Protein AF-A0A0K9G497-F1 (afdb_monomer_lite)

Structure (mmCIF, N/CA/C/O backbone):
data_AF-A0A0K9G497-F1
#
_entry.id   AF-A0A0K9G497-F1
#
loop_
_atom_site.group_PDB
_atom_site.id
_atom_site.type_symbol
_atom_site.label_atom_id
_atom_site.label_alt_id
_atom_site.label_comp_id
_atom_site.label_asym_id
_atom_site.label_entity_id
_atom_site.label_seq_id
_atom_site.pdbx_PDB_ins_code
_atom_site.Cartn_x
_atom_site.Cartn_y
_atom_site.Cartn_z
_atom_site.occupancy
_atom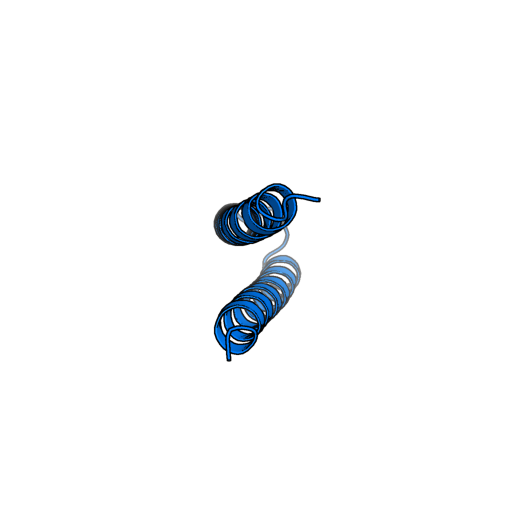_site.B_iso_or_equiv
_atom_site.auth_seq_id
_atom_site.auth_comp_id
_atom_site.auth_asym_id
_atom_site.auth_atom_id
_atom_site.pdbx_PDB_model_num
ATOM 1 N N . MET A 1 1 ? 11.445 -9.619 -21.982 1.00 43.56 1 MET A N 1
ATOM 2 C CA . MET A 1 1 ? 10.566 -10.133 -20.911 1.00 43.56 1 MET A CA 1
ATOM 3 C C . MET A 1 1 ? 10.882 -9.346 -19.635 1.00 43.56 1 MET A C 1
ATOM 5 O O . MET A 1 1 ? 11.618 -9.836 -18.804 1.00 43.56 1 MET A O 1
ATOM 9 N N . VAL A 1 2 ? 10.481 -8.066 -19.564 1.00 50.31 2 VAL A N 1
ATOM 10 C CA . VAL A 1 2 ? 10.891 -7.098 -18.501 1.00 50.31 2 VAL A CA 1
ATOM 11 C C . VAL A 1 2 ? 9.679 -6.334 -17.930 1.00 50.31 2 VAL A C 1
ATOM 13 O O . VAL A 1 2 ? 9.808 -5.504 -17.038 1.00 50.31 2 VAL A O 1
ATOM 16 N N . PHE A 1 3 ? 8.478 -6.605 -18.447 1.00 53.03 3 PHE A N 1
ATOM 17 C CA . PHE A 1 3 ? 7.248 -5.985 -17.952 1.00 53.03 3 PHE A CA 1
ATOM 18 C C . PHE A 1 3 ? 6.773 -6.623 -16.642 1.00 53.03 3 PHE A C 1
ATOM 20 O O . PHE A 1 3 ? 6.212 -5.926 -15.810 1.00 53.03 3 PHE A O 1
ATOM 27 N N . THR A 1 4 ? 7.083 -7.902 -16.416 1.00 57.56 4 THR A N 1
ATOM 28 C CA . THR A 1 4 ? 6.585 -8.667 -15.269 1.00 57.56 4 THR A CA 1
ATOM 29 C C . THR A 1 4 ? 7.058 -8.105 -13.926 1.00 57.56 4 THR A C 1
ATOM 31 O O . THR A 1 4 ? 6.246 -7.914 -13.039 1.00 57.56 4 THR A O 1
ATOM 34 N N . GLU A 1 5 ? 8.334 -7.723 -13.784 1.00 63.09 5 GLU A N 1
ATOM 35 C CA . GLU A 1 5 ? 8.858 -7.210 -12.503 1.00 63.09 5 GLU A CA 1
ATOM 36 C C . GLU A 1 5 ? 8.261 -5.860 -12.082 1.00 63.09 5 GLU A C 1
ATOM 38 O O . GLU A 1 5 ? 8.132 -5.590 -10.891 1.00 63.09 5 GLU A O 1
ATOM 43 N N . MET A 1 6 ? 7.896 -5.000 -13.039 1.00 67.31 6 MET A N 1
ATOM 44 C CA . MET A 1 6 ? 7.244 -3.727 -12.711 1.00 67.31 6 MET A CA 1
ATOM 45 C C . MET A 1 6 ? 5.751 -3.900 -12.470 1.00 67.31 6 MET A C 1
ATOM 47 O O . MET A 1 6 ? 5.224 -3.235 -11.587 1.00 67.31 6 MET A O 1
ATOM 51 N N . ASP A 1 7 ? 5.095 -4.795 -13.209 1.00 70.81 7 ASP A N 1
ATOM 52 C CA . ASP A 1 7 ? 3.676 -5.108 -13.026 1.00 70.81 7 ASP A CA 1
ATOM 53 C C . ASP A 1 7 ? 3.426 -5.758 -11.654 1.00 70.81 7 ASP A C 1
ATOM 55 O O . ASP A 1 7 ? 2.516 -5.365 -10.927 1.00 70.81 7 ASP A O 1
ATOM 59 N N . ASP A 1 8 ? 4.315 -6.662 -11.226 1.00 75.00 8 ASP A N 1
ATOM 60 C CA . ASP A 1 8 ? 4.321 -7.224 -9.871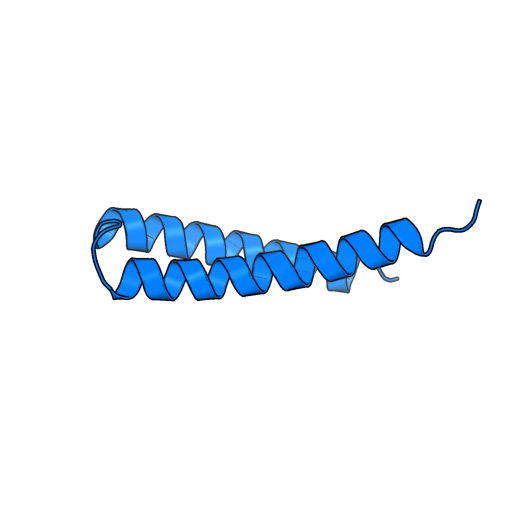 1.00 75.00 8 ASP A CA 1
ATOM 61 C C . ASP A 1 8 ? 4.523 -6.140 -8.800 1.00 75.00 8 ASP A C 1
ATOM 63 O O . ASP A 1 8 ? 3.837 -6.130 -7.773 1.00 75.00 8 ASP A O 1
ATOM 67 N N . LEU A 1 9 ? 5.438 -5.194 -9.036 1.00 73.69 9 LEU A N 1
ATOM 68 C CA . LEU A 1 9 ? 5.716 -4.097 -8.108 1.00 73.69 9 LEU A CA 1
ATOM 69 C C . LEU A 1 9 ? 4.532 -3.118 -8.019 1.00 73.69 9 LEU A C 1
ATOM 71 O O . LEU A 1 9 ? 4.168 -2.688 -6.923 1.00 73.69 9 LEU A O 1
ATOM 75 N N . GLU A 1 10 ? 3.895 -2.811 -9.148 1.00 76.19 10 GLU A N 1
ATOM 76 C CA . GLU A 1 10 ? 2.700 -1.969 -9.220 1.00 76.19 10 GLU A CA 1
ATOM 77 C C . GLU A 1 10 ? 1.506 -2.633 -8.531 1.00 76.19 10 GLU A C 1
ATOM 79 O O . GLU A 1 10 ? 0.835 -1.997 -7.714 1.00 76.19 10 GLU A O 1
ATOM 84 N N . ASN A 1 11 ? 1.287 -3.929 -8.773 1.00 80.06 11 ASN A N 1
ATOM 85 C CA . ASN A 1 11 ? 0.256 -4.706 -8.090 1.00 80.06 11 ASN A CA 1
ATOM 86 C C . ASN A 1 11 ? 0.476 -4.714 -6.579 1.00 80.06 11 ASN A C 1
ATOM 88 O O . ASN A 1 11 ? -0.460 -4.440 -5.827 1.00 80.06 11 ASN A O 1
ATOM 92 N N . ARG A 1 12 ? 1.716 -4.927 -6.120 1.00 79.44 12 ARG A N 1
ATOM 93 C CA . ARG A 1 12 ? 2.061 -4.897 -4.690 1.00 79.44 12 ARG A CA 1
ATOM 94 C C . ARG A 1 12 ? 1.745 -3.545 -4.050 1.00 79.44 12 ARG A C 1
ATOM 96 O O . ARG A 1 12 ? 1.237 -3.498 -2.932 1.00 79.44 12 ARG A O 1
ATOM 103 N N . ILE A 1 13 ? 2.027 -2.449 -4.753 1.00 82.56 13 ILE A N 1
ATOM 104 C CA . ILE A 1 13 ? 1.723 -1.087 -4.295 1.00 82.56 13 ILE A CA 1
ATOM 105 C C . ILE A 1 13 ? 0.219 -0.856 -4.249 1.00 82.56 13 ILE A C 1
ATOM 107 O O . ILE A 1 13 ? -0.282 -0.256 -3.300 1.00 82.56 13 ILE A O 1
ATOM 111 N N . ASN A 1 14 ? -0.509 -1.329 -5.256 1.00 80.88 14 ASN A N 1
ATOM 112 C CA . ASN A 1 14 ? -1.950 -1.150 -5.334 1.00 80.88 14 ASN A CA 1
ATOM 113 C C . ASN A 1 14 ? -2.687 -1.959 -4.251 1.00 80.88 14 ASN A C 1
ATOM 115 O O . ASN A 1 14 ? -3.655 -1.467 -3.671 1.00 80.88 14 ASN A O 1
ATOM 119 N N . GLU A 1 15 ? -2.198 -3.160 -3.935 1.00 82.56 15 GLU A N 1
ATOM 120 C CA . GLU A 1 15 ? -2.657 -3.985 -2.809 1.00 82.56 15 GLU A CA 1
ATOM 121 C C . GLU A 1 15 ? -2.422 -3.273 -1.473 1.00 82.56 15 GLU A C 1
ATOM 123 O O . GLU A 1 15 ? -3.377 -2.994 -0.748 1.00 82.56 15 GLU A O 1
ATOM 128 N N . LEU A 1 16 ? -1.180 -2.859 -1.198 1.00 78.56 16 LEU A N 1
ATOM 129 C CA . LEU A 1 16 ? -0.827 -2.125 0.023 1.00 78.56 16 LEU A CA 1
ATOM 130 C C . LEU A 1 16 ? -1.608 -0.813 0.163 1.00 78.56 16 LEU A C 1
ATOM 132 O O . LEU A 1 16 ? -1.989 -0.424 1.265 1.00 78.56 16 LEU A O 1
ATOM 136 N N . LYS A 1 17 ? -1.902 -0.136 -0.950 1.00 81.56 17 LYS A N 1
ATOM 137 C CA . LYS A 1 17 ? -2.708 1.088 -0.964 1.00 81.56 17 LYS A CA 1
ATOM 138 C C . LYS A 1 17 ? -4.163 0.820 -0.593 1.00 81.56 17 LYS A C 1
ATOM 140 O O . LYS A 1 17 ? -4.746 1.604 0.154 1.00 81.56 17 LYS A O 1
ATOM 145 N N . LYS A 1 18 ? -4.755 -0.272 -1.082 1.00 82.19 18 LYS A N 1
ATOM 146 C CA . LYS A 1 18 ? -6.112 -0.688 -0.687 1.00 82.19 18 LYS A CA 1
ATOM 147 C C . LYS A 1 18 ? -6.169 -1.069 0.787 1.00 82.19 18 LYS A C 1
ATOM 149 O O . LYS A 1 18 ? -7.092 -0.641 1.475 1.00 82.19 18 LYS A O 1
ATOM 154 N N . GLU A 1 19 ? -5.179 -1.821 1.259 1.00 79.62 19 GLU A N 1
ATOM 155 C CA . GLU A 1 19 ? -5.067 -2.237 2.658 1.00 79.62 19 GLU A CA 1
ATOM 156 C C . GLU A 1 19 ? -4.953 -1.017 3.581 1.00 79.62 19 GLU A C 1
ATOM 158 O O . GLU A 1 19 ? -5.673 -0.894 4.568 1.00 79.62 19 GLU A O 1
ATOM 163 N N . LEU A 1 20 ? -4.155 -0.028 3.180 1.00 78.00 20 LEU A N 1
ATOM 164 C CA . LEU A 1 20 ? -4.026 1.230 3.898 1.00 78.00 20 LEU A CA 1
ATOM 165 C C . LEU A 1 20 ? -5.319 2.048 3.934 1.00 78.00 20 LEU A C 1
ATOM 167 O O . LEU A 1 20 ? -5.663 2.603 4.972 1.00 78.00 20 LEU A O 1
ATOM 171 N N . ILE A 1 21 ? -6.041 2.141 2.815 1.00 78.94 21 ILE A N 1
ATOM 172 C CA . ILE A 1 21 ? -7.331 2.843 2.760 1.00 78.94 21 ILE A CA 1
ATOM 173 C C . ILE A 1 21 ? -8.354 2.153 3.670 1.00 78.94 21 ILE A C 1
ATOM 175 O O . ILE A 1 21 ? -9.160 2.838 4.299 1.00 78.94 21 ILE A O 1
ATOM 179 N N . LEU A 1 22 ? -8.318 0.820 3.754 1.00 79.00 22 LEU A N 1
ATOM 180 C CA . LEU A 1 22 ? -9.154 0.037 4.663 1.00 79.00 22 LEU A CA 1
ATOM 181 C C . LEU A 1 22 ? -8.806 0.316 6.126 1.00 79.00 22 LEU A C 1
ATOM 183 O O . LEU A 1 22 ? -9.697 0.695 6.879 1.00 79.00 22 LEU A O 1
ATOM 187 N N . ILE A 1 23 ? -7.527 0.243 6.503 1.00 75.81 23 ILE A N 1
ATOM 188 C CA . ILE A 1 23 ? -7.062 0.549 7.866 1.00 75.81 23 ILE A CA 1
ATOM 189 C C . ILE A 1 23 ? -7.374 2.007 8.226 1.00 75.81 23 ILE A C 1
ATOM 191 O O . ILE A 1 23 ? -7.890 2.293 9.299 1.00 75.81 23 ILE A O 1
ATOM 195 N N . ALA A 1 24 ? -7.164 2.948 7.305 1.00 74.56 24 ALA A N 1
ATOM 196 C CA . ALA A 1 24 ? -7.500 4.352 7.513 1.00 74.56 24 ALA A CA 1
ATOM 197 C C . ALA A 1 24 ? -9.009 4.586 7.677 1.00 74.56 24 ALA A C 1
ATOM 199 O O . ALA A 1 24 ? -9.410 5.494 8.406 1.00 74.56 24 ALA A O 1
ATOM 200 N N . LYS A 1 25 ? -9.847 3.785 7.008 1.00 75.38 25 LYS A N 1
ATOM 201 C CA . LYS A 1 25 ? -11.305 3.796 7.188 1.00 75.38 25 LYS A CA 1
ATOM 202 C C . LYS A 1 25 ? -11.731 3.180 8.516 1.00 75.38 25 LYS A C 1
ATOM 204 O O . LYS A 1 25 ? -12.684 3.669 9.110 1.00 75.38 25 LYS A O 1
ATOM 209 N N . GLU A 1 26 ? -11.061 2.116 8.946 1.00 78.00 26 GLU A N 1
ATOM 210 C CA . GLU A 1 26 ? -11.427 1.337 10.130 1.00 78.00 26 GLU A CA 1
ATOM 211 C C . GLU A 1 26 ? -10.907 1.977 11.427 1.00 78.00 26 GLU A C 1
ATOM 213 O O . GLU A 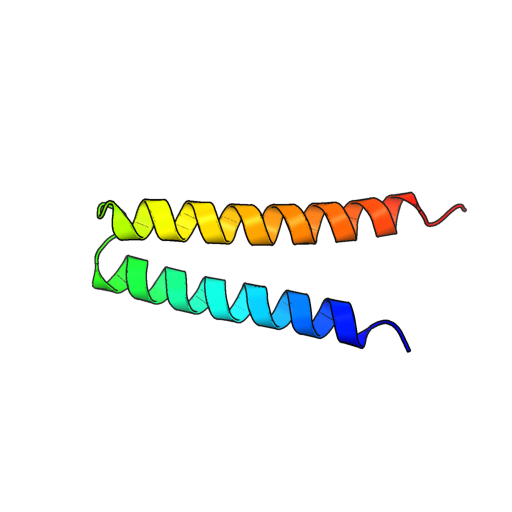1 26 ? -11.652 2.133 12.389 1.00 78.00 26 GLU A O 1
ATOM 218 N N . THR A 1 27 ? -9.648 2.419 11.438 1.00 71.44 27 THR A N 1
ATOM 219 C CA . THR A 1 27 ? -8.960 3.019 12.596 1.00 71.44 27 THR A CA 1
ATOM 220 C C . THR A 1 27 ? -8.984 4.556 12.579 1.00 71.44 27 THR A C 1
ATOM 222 O O . THR A 1 27 ? -8.616 5.207 13.560 1.00 71.44 27 THR A O 1
ATOM 225 N N . GLY A 1 28 ? -9.419 5.155 11.466 1.00 67.62 28 GLY A N 1
ATOM 226 C CA . GLY A 1 28 ? -9.396 6.597 11.241 1.00 67.62 28 GLY A CA 1
ATOM 227 C C . GLY A 1 28 ? -8.001 7.116 10.872 1.00 67.62 28 GLY A C 1
ATOM 228 O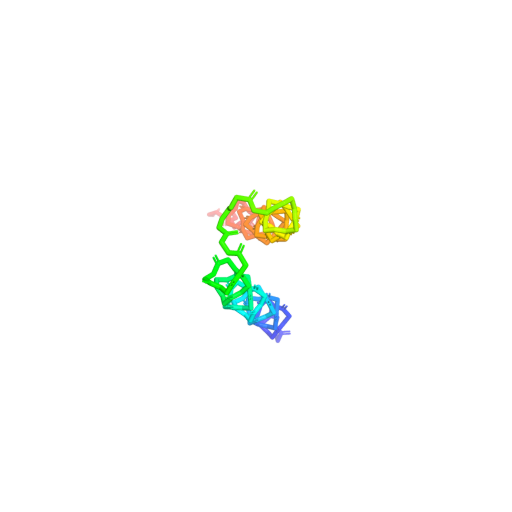 O . GLY A 1 28 ? -6.977 6.662 11.384 1.00 67.62 28 GLY A O 1
ATOM 229 N N . LEU A 1 29 ? -7.951 8.146 10.024 1.00 67.00 29 LEU A N 1
ATOM 230 C CA . LEU A 1 29 ? -6.722 8.841 9.587 1.00 67.00 29 LEU A CA 1
ATOM 231 C C . LEU A 1 29 ? -5.879 9.441 10.729 1.00 67.00 29 LEU A C 1
ATOM 233 O O . LEU A 1 29 ? -4.760 9.882 10.493 1.00 67.00 29 LEU A O 1
ATOM 237 N N . ASN A 1 30 ? -6.421 9.467 11.946 1.00 63.28 30 ASN A N 1
ATOM 238 C CA . ASN A 1 30 ? -5.845 10.136 13.108 1.00 63.28 30 ASN A CA 1
ATOM 239 C C . ASN A 1 30 ? -5.097 9.198 14.064 1.00 63.28 30 ASN A C 1
ATOM 241 O O . ASN A 1 30 ? -4.500 9.660 15.034 1.00 63.28 30 ASN A O 1
ATOM 245 N N . SER A 1 31 ? -5.137 7.889 13.817 1.00 69.31 31 SER A N 1
ATOM 246 C CA . SER A 1 31 ? -4.335 6.949 14.591 1.00 69.31 31 SER A CA 1
ATOM 247 C C . SER A 1 31 ? -2.887 6.987 14.119 1.00 69.31 31 SER A C 1
ATOM 249 O O . SER A 1 31 ? -2.608 7.060 12.920 1.00 69.31 31 SER A O 1
ATOM 251 N N . HIS A 1 32 ? -1.959 6.923 15.073 1.00 74.31 32 HIS A N 1
ATOM 252 C CA . HIS A 1 32 ? -0.521 6.893 14.802 1.00 74.31 32 HIS A CA 1
ATOM 253 C C . HIS A 1 32 ? -0.165 5.753 13.830 1.00 74.31 32 HIS A C 1
ATOM 255 O O . HIS A 1 32 ? 0.684 5.922 12.955 1.00 74.31 32 HIS A O 1
ATOM 261 N N . ASP A 1 33 ? -0.892 4.637 13.922 1.00 67.81 33 ASP A N 1
ATOM 262 C CA . ASP A 1 33 ? -0.830 3.508 12.998 1.00 67.81 33 ASP A CA 1
ATOM 263 C C . ASP A 1 33 ? -1.179 3.886 11.557 1.00 67.81 33 ASP A C 1
ATOM 265 O O . ASP A 1 33 ? -0.450 3.509 10.645 1.00 67.81 33 ASP A O 1
ATOM 269 N N . THR A 1 34 ? -2.217 4.694 11.325 1.00 77.06 34 THR A N 1
ATOM 270 C CA . THR A 1 34 ? -2.605 5.128 9.975 1.00 77.06 34 THR A CA 1
ATOM 271 C C . THR A 1 34 ? -1.560 6.052 9.355 1.00 77.06 34 THR A C 1
ATOM 273 O O . THR A 1 34 ? -1.238 5.917 8.175 1.00 77.06 34 THR A O 1
ATOM 276 N N . ILE A 1 35 ? -0.983 6.959 10.148 1.00 78.69 35 ILE A N 1
ATOM 277 C CA . ILE A 1 35 ? 0.082 7.867 9.695 1.00 78.69 35 ILE A CA 1
ATOM 278 C C . ILE A 1 35 ? 1.350 7.072 9.360 1.00 78.69 35 ILE A C 1
ATOM 280 O O . ILE A 1 35 ? 1.938 7.268 8.297 1.00 78.69 35 ILE A O 1
ATOM 284 N N . ASN A 1 36 ? 1.737 6.131 10.225 1.00 78.06 36 ASN A N 1
ATOM 285 C CA . ASN A 1 36 ? 2.908 5.279 10.022 1.00 78.06 36 ASN A CA 1
ATOM 286 C C . ASN A 1 36 ? 2.731 4.338 8.818 1.00 78.06 36 ASN A C 1
ATOM 288 O O . ASN A 1 36 ? 3.655 4.140 8.027 1.00 78.06 36 ASN A O 1
ATOM 292 N N . CYS A 1 37 ? 1.526 3.791 8.640 1.00 71.94 37 CYS A N 1
ATOM 293 C CA . CYS A 1 37 ? 1.188 3.003 7.462 1.00 71.94 37 CYS A CA 1
ATOM 294 C C . CYS A 1 37 ? 1.267 3.883 6.203 1.00 71.94 37 CYS A C 1
ATOM 296 O O . CYS A 1 37 ? 1.833 3.465 5.192 1.00 71.94 37 CYS A O 1
ATOM 298 N N . SER A 1 38 ? 0.777 5.131 6.282 1.00 78.50 38 SER A N 1
ATOM 299 C CA . SER A 1 38 ? 0.732 6.060 5.144 1.00 78.50 38 SER A CA 1
ATOM 300 C C . SER A 1 38 ? 2.136 6.422 4.690 1.00 78.50 38 SER A C 1
ATOM 302 O O . SER A 1 38 ? 2.443 6.310 3.511 1.00 78.50 38 SER A O 1
ATOM 304 N N . GLN A 1 39 ? 3.035 6.721 5.628 1.00 80.25 39 GLN A N 1
ATOM 305 C CA . GLN A 1 39 ? 4.440 6.993 5.325 1.00 80.25 39 GLN A CA 1
ATOM 306 C C . GLN A 1 39 ? 5.163 5.795 4.696 1.00 80.25 39 GLN A C 1
ATOM 308 O O . GLN A 1 39 ? 5.937 5.976 3.756 1.00 80.25 39 GLN A O 1
ATOM 313 N N . LYS A 1 40 ? 4.903 4.567 5.167 1.00 79.00 40 LYS A N 1
ATOM 314 C CA . LYS A 1 40 ? 5.477 3.354 4.557 1.00 79.00 40 LYS A CA 1
ATOM 315 C C . LYS A 1 40 ? 4.994 3.151 3.125 1.00 79.00 40 LYS A C 1
ATOM 317 O O . LYS A 1 40 ? 5.791 2.795 2.255 1.00 79.00 40 LYS A O 1
ATOM 322 N N . LEU A 1 41 ? 3.709 3.387 2.879 1.00 80.00 41 LEU A N 1
ATOM 323 C CA . LEU A 1 41 ? 3.134 3.303 1.544 1.00 80.00 41 LEU A CA 1
ATOM 324 C C . LEU A 1 41 ? 3.696 4.395 0.626 1.00 80.00 41 LEU A C 1
ATOM 326 O O . LEU A 1 41 ? 4.084 4.102 -0.502 1.00 80.00 41 LEU A O 1
ATOM 330 N N . ASP A 1 42 ? 3.783 5.628 1.119 1.00 79.69 42 ASP A N 1
ATOM 331 C CA . ASP A 1 42 ? 4.307 6.766 0.367 1.00 79.69 42 ASP A CA 1
ATOM 332 C C . ASP A 1 42 ? 5.775 6.538 -0.017 1.00 79.69 42 ASP A C 1
ATOM 334 O O . ASP A 1 42 ? 6.152 6.753 -1.164 1.00 79.69 42 ASP A O 1
ATOM 338 N N . GLN A 1 43 ? 6.587 5.957 0.877 1.00 81.50 43 GLN A N 1
ATOM 339 C CA . GLN A 1 43 ? 7.954 5.538 0.551 1.00 81.50 43 GLN A CA 1
ATOM 340 C C . GLN A 1 43 ? 8.013 4.483 -0.562 1.00 81.50 43 GLN A C 1
ATOM 342 O O . GLN A 1 43 ? 8.863 4.582 -1.447 1.00 81.50 43 GLN A O 1
ATOM 347 N N . LEU A 1 44 ? 7.134 3.479 -0.538 1.00 75.12 44 LEU A N 1
ATOM 348 C CA . LEU A 1 44 ? 7.078 2.448 -1.581 1.00 75.12 44 LEU A CA 1
ATOM 349 C C . LEU A 1 44 ? 6.650 3.035 -2.932 1.00 75.12 44 LEU A C 1
ATOM 351 O O . LEU A 1 44 ? 7.266 2.734 -3.956 1.00 75.12 44 LEU A O 1
ATOM 355 N N . ILE A 1 45 ? 5.656 3.926 -2.929 1.00 80.19 45 ILE A N 1
ATOM 356 C CA . ILE A 1 45 ? 5.222 4.668 -4.119 1.00 80.19 45 ILE A CA 1
ATOM 357 C C . ILE A 1 45 ? 6.347 5.572 -4.623 1.00 80.19 45 ILE A C 1
ATOM 359 O O . ILE A 1 45 ? 6.577 5.636 -5.827 1.00 80.19 45 ILE A O 1
ATOM 363 N N . MET A 1 46 ? 7.076 6.242 -3.730 1.00 82.12 46 MET A N 1
ATOM 364 C CA . MET A 1 46 ? 8.192 7.114 -4.087 1.00 82.12 46 MET A CA 1
ATOM 365 C C . MET A 1 46 ? 9.319 6.318 -4.749 1.00 82.12 46 MET A C 1
ATOM 367 O O . MET A 1 46 ? 9.841 6.746 -5.775 1.00 82.12 46 MET A O 1
ATOM 371 N N . VAL A 1 47 ? 9.667 5.138 -4.225 1.00 81.19 47 VAL A N 1
ATOM 372 C CA . VAL A 1 47 ? 10.660 4.242 -4.842 1.00 81.19 47 VAL A CA 1
ATOM 373 C C . VAL A 1 47 ? 10.185 3.754 -6.212 1.00 81.19 47 VAL A C 1
ATOM 375 O O . VAL A 1 47 ? 10.964 3.771 -7.168 1.00 81.19 47 VAL A O 1
ATOM 378 N N . TYR A 1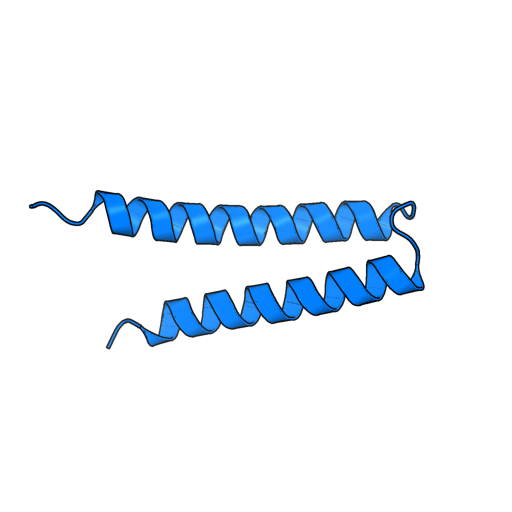 48 ? 8.910 3.386 -6.342 1.00 76.00 48 TYR A N 1
ATOM 379 C CA . TYR A 1 48 ? 8.321 2.980 -7.618 1.00 76.00 48 TYR A CA 1
ATOM 380 C C . TYR A 1 48 ? 8.334 4.102 -8.649 1.00 76.00 48 TYR A C 1
ATOM 382 O O . TYR A 1 4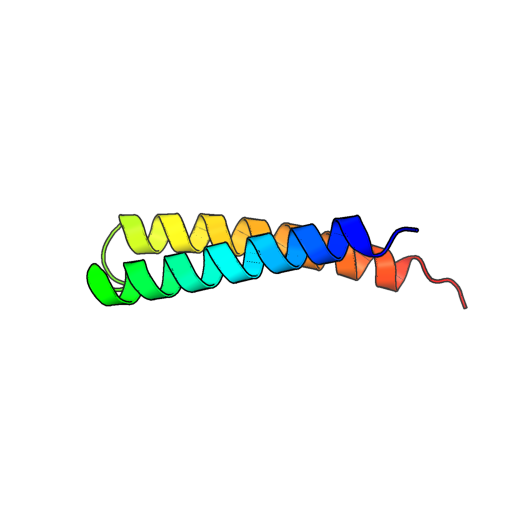8 ? 8.851 3.928 -9.751 1.00 76.00 48 TYR A O 1
ATOM 390 N N . GLN A 1 49 ? 7.837 5.281 -8.275 1.00 72.00 49 GLN A N 1
ATOM 391 C CA . GLN A 1 49 ? 7.835 6.457 -9.133 1.00 72.00 49 GLN A CA 1
ATOM 392 C C . GLN A 1 49 ? 9.248 6.868 -9.508 1.00 72.00 49 GLN A C 1
ATOM 394 O O . GLN A 1 49 ? 9.473 7.202 -10.662 1.00 72.00 49 GLN A O 1
ATOM 399 N N . ASN A 1 50 ? 10.210 6.827 -8.586 1.00 76.69 50 ASN A N 1
ATOM 400 C CA . ASN A 1 50 ? 11.589 7.183 -8.900 1.00 76.69 50 ASN A CA 1
ATOM 401 C C . ASN A 1 50 ? 12.208 6.178 -9.884 1.00 76.69 50 ASN A C 1
ATOM 403 O O . ASN A 1 50 ? 12.818 6.578 -10.870 1.00 76.69 50 ASN A O 1
ATOM 407 N N . THR A 1 51 ? 11.958 4.881 -9.693 1.00 69.81 51 THR A N 1
ATOM 408 C CA . THR A 1 51 ? 12.368 3.822 -10.633 1.00 69.81 51 THR A CA 1
ATOM 409 C C . THR A 1 51 ? 11.726 4.006 -12.014 1.00 69.81 51 THR A C 1
ATOM 411 O O . THR A 1 51 ? 12.402 3.898 -13.038 1.00 69.81 51 THR A O 1
ATOM 414 N N . TYR A 1 52 ? 10.437 4.351 -12.060 1.00 67.81 52 TYR A N 1
ATOM 415 C CA . TYR A 1 52 ? 9.708 4.627 -13.299 1.00 67.81 52 TYR A CA 1
ATOM 416 C C . TYR A 1 52 ? 10.212 5.900 -13.998 1.00 67.81 52 TYR A C 1
ATOM 418 O O . TYR A 1 52 ? 10.420 5.924 -15.210 1.00 67.81 52 TYR A O 1
ATOM 426 N N . LYS A 1 53 ? 10.475 6.959 -13.228 1.00 61.66 53 LYS A N 1
ATOM 427 C CA . LYS A 1 53 ? 10.968 8.253 -13.715 1.00 61.66 53 LYS A CA 1
ATOM 428 C C . LYS A 1 53 ? 12.401 8.145 -14.238 1.00 61.66 53 LYS A C 1
ATOM 430 O O . LYS A 1 53 ? 12.708 8.743 -15.263 1.00 61.66 53 LYS A O 1
ATOM 435 N N . ILE A 1 54 ? 13.245 7.321 -13.611 1.00 60.72 54 ILE A N 1
ATOM 436 C CA . ILE A 1 54 ? 14.581 6.985 -14.125 1.00 60.72 54 ILE A CA 1
ATOM 437 C C . ILE A 1 54 ? 14.483 6.192 -15.436 1.00 60.72 54 ILE A C 1
ATOM 439 O O . ILE A 1 54 ? 15.223 6.497 -16.367 1.00 60.72 54 ILE A O 1
ATOM 443 N N . LYS A 1 55 ? 13.534 5.252 -15.574 1.00 56.97 55 LYS A N 1
ATOM 444 C CA . LYS A 1 55 ? 13.280 4.572 -16.861 1.00 56.97 55 LYS A CA 1
ATOM 445 C C . LYS A 1 55 ? 12.832 5.532 -17.967 1.00 56.97 55 LYS A C 1
ATOM 447 O O . LYS A 1 55 ? 13.259 5.366 -19.104 1.00 56.97 55 LYS A O 1
ATOM 452 N N . LEU A 1 56 ? 12.016 6.539 -17.644 1.00 55.06 56 LEU A N 1
ATOM 453 C CA . LEU A 1 56 ? 11.555 7.537 -18.617 1.00 55.06 56 LEU A CA 1
ATOM 454 C C . LEU A 1 56 ? 12.689 8.470 -19.079 1.00 55.06 56 LEU A C 1
ATOM 456 O O . LEU A 1 56 ? 12.727 8.860 -20.241 1.00 55.06 56 LEU A O 1
ATOM 460 N N . LEU A 1 57 ? 13.628 8.801 -18.187 1.00 55.19 57 LEU A N 1
ATOM 461 C CA . LEU A 1 57 ? 14.803 9.626 -18.498 1.00 55.19 57 LEU A CA 1
ATOM 462 C C . LEU A 1 57 ? 15.928 8.842 -19.200 1.00 55.19 57 LEU A C 1
ATOM 464 O O . LEU A 1 57 ? 16.785 9.450 -19.833 1.00 55.19 57 LEU A O 1
ATOM 468 N N . ALA A 1 58 ? 15.924 7.509 -19.110 1.00 52.88 58 ALA A N 1
ATOM 469 C CA . ALA A 1 58 ? 16.893 6.619 -19.754 1.00 52.88 58 ALA A CA 1
ATOM 470 C C . ALA A 1 58 ? 16.466 6.134 -21.155 1.00 52.88 58 ALA A C 1
ATOM 472 O O . ALA A 1 58 ? 17.109 5.241 -21.702 1.00 52.88 58 ALA A O 1
ATOM 473 N N . SER A 1 59 ? 15.405 6.703 -21.740 1.00 45.66 59 SER A N 1
ATOM 474 C CA . SER A 1 59 ? 15.075 6.526 -23.158 1.00 45.66 59 SER A CA 1
ATOM 475 C C . SER A 1 59 ? 15.705 7.677 -23.956 1.00 45.66 59 SER A C 1
ATOM 477 O O . SER A 1 59 ? 15.076 8.731 -24.072 1.00 45.66 59 SER A O 1
ATOM 479 N N . PRO A 1 60 ? 16.947 7.543 -24.466 1.00 52.72 60 PRO A N 1
ATOM 480 C CA . PRO A 1 60 ? 17.493 8.516 -25.400 1.00 52.72 60 PRO A CA 1
ATOM 481 C C . PRO A 1 60 ? 16.657 8.479 -26.684 1.00 52.72 60 PRO A C 1
ATOM 483 O O . PRO A 1 60 ? 16.372 7.402 -27.212 1.00 52.72 60 PRO A O 1
ATOM 486 N N . TYR A 1 61 ? 16.225 9.660 -27.124 1.00 46.34 61 TYR A N 1
ATOM 487 C CA . TYR A 1 61 ? 15.802 9.891 -28.505 1.00 46.34 61 TYR A CA 1
ATOM 488 C C . TYR A 1 61 ? 16.943 9.567 -29.473 1.00 46.34 61 TYR A C 1
ATOM 490 O O . TYR A 1 61 ? 18.115 9.801 -29.090 1.00 46.34 61 TYR A O 1
#

Organism: NCBI:txid1679170

InterPro domains:
  IPR018540 Aspartyl-phosphate phosphatase Spo0E-like [PF09388] (9-50)
  IPR036638 Helix-loop-helix DNA-binding domain superfamily [G3DSA:4.10.280.10] (4-57)
  IPR037208 Aspartyl-phosphate phosphatase Spo0E-like superfamily [SSF140500] (5-52)
  IPR053028 Spo0E-like aspartyl-phosphate phosphatase [PTHR41263] (5-51)

Foldseek 3Di:
DPVVVLVVLVVVLVVLVVVLVVCCVVVNCPDPVSVVSVVVSVVSVVVSVVVVVVVVVPDDD

pLDDT: mean 71.0, std 10.65, range [43.56, 82.56]

Secondary structure (DSSP, 8-state):
--SHHHHHHHHHHHHHHHHHHHHHHHH-TTSHHHHHHHHHHHHHHHHHHHHHHHHHHT---

Radius of gyration: 14.55 Å; chains: 1; bounding box: 29×20×43 Å

Sequence (61 aa):
MVFTEMDDLENRINELKKELILIAKETGLNSHDTINCSQKLDQLIMVYQNTYKIKLLASPY